Protein AF-A0A0C9U8R4-F1 (afdb_monomer_lite)

Organism: NCBI:txid664439

Sequence (155 aa):
MRTSKVQITDGSGALHYINAGCTRQTTQKSAVVRSHQYNLAFCPAERVDQQLDYICKMGRQYIARWRNPFATAAWLHVTFTRCHPFDDGNGRMARLLSSIPLLRDGYPPVCICPAARSGYYDSMNIAWEGDYQPLINCFVECIKTSLTDVEKIMA

Structure (mmCIF, N/CA/C/O backbone):
data_AF-A0A0C9U8R4-F1
#
_entry.id   AF-A0A0C9U8R4-F1
#
loop_
_atom_site.group_PDB
_atom_site.id
_atom_site.type_symbol
_atom_site.label_atom_id
_atom_site.label_alt_id
_atom_site.label_comp_id
_atom_site.label_asym_id
_atom_site.label_entity_id
_atom_site.label_seq_id
_atom_site.pdbx_PDB_ins_code
_atom_site.Cartn_x
_atom_site.Cartn_y
_atom_site.Cartn_z
_atom_site.occupancy
_atom_site.B_iso_or_equiv
_atom_site.auth_seq_id
_atom_site.auth_comp_id
_atom_site.auth_asym_id
_atom_site.auth_atom_id
_atom_site.pdbx_PDB_model_num
ATOM 1 N N . MET A 1 1 ? 0.143 8.796 -24.413 1.00 50.75 1 MET A N 1
ATOM 2 C CA . MET A 1 1 ? 0.239 8.908 -22.939 1.00 50.75 1 MET A CA 1
ATOM 3 C C . MET A 1 1 ? -0.377 10.226 -22.505 1.00 50.75 1 MET A C 1
ATOM 5 O O . MET A 1 1 ? -0.067 11.234 -23.126 1.00 50.75 1 MET A O 1
ATOM 9 N N . ARG A 1 2 ? -1.259 10.237 -21.498 1.00 57.94 2 ARG A N 1
ATOM 10 C CA . ARG A 1 2 ? -1.743 11.486 -20.886 1.00 57.94 2 ARG A CA 1
ATOM 11 C C . ARG A 1 2 ? -0.775 11.853 -19.759 1.00 57.94 2 ARG A C 1
ATOM 13 O O . ARG A 1 2 ? -0.665 11.109 -18.791 1.00 57.94 2 ARG A O 1
ATOM 20 N N . THR A 1 3 ? -0.029 12.941 -19.922 1.00 62.91 3 THR A N 1
ATOM 21 C CA . THR A 1 3 ? 0.873 13.474 -18.894 1.00 62.91 3 THR A CA 1
ATOM 22 C C . THR A 1 3 ? 0.081 14.334 -17.914 1.00 62.91 3 THR A C 1
ATOM 24 O O . THR A 1 3 ? -0.754 15.143 -18.319 1.00 62.91 3 THR A O 1
ATOM 27 N N . SER A 1 4 ? 0.340 14.170 -16.620 1.00 70.75 4 SER A N 1
ATOM 28 C CA . SER A 1 4 ? -0.225 15.026 -15.577 1.00 70.75 4 SER A CA 1
ATOM 29 C C . SER A 1 4 ? 0.808 16.057 -15.146 1.00 70.75 4 SER A C 1
ATOM 31 O O . SER A 1 4 ? 1.981 15.728 -14.961 1.00 70.75 4 SER A O 1
ATOM 33 N N . LYS A 1 5 ? 0.358 17.301 -14.963 1.00 69.00 5 LYS A N 1
ATOM 34 C CA . LYS A 1 5 ? 1.148 18.354 -14.318 1.00 69.00 5 LYS A CA 1
ATOM 35 C C . LYS A 1 5 ? 1.143 18.105 -12.816 1.00 69.00 5 LYS A C 1
ATOM 37 O O . LYS A 1 5 ? 0.072 18.073 -12.214 1.00 69.00 5 LYS A O 1
ATOM 42 N N . VAL A 1 6 ? 2.317 17.943 -12.223 1.00 64.81 6 VAL A N 1
ATOM 43 C CA . VAL A 1 6 ? 2.485 17.864 -10.773 1.00 64.81 6 VAL A CA 1
ATOM 44 C C . VAL A 1 6 ? 3.464 18.947 -10.361 1.00 64.81 6 VAL A C 1
ATOM 46 O O . VAL A 1 6 ? 4.602 19.002 -10.823 1.00 64.81 6 VAL A O 1
ATOM 49 N N . GLN A 1 7 ? 3.002 19.839 -9.494 1.00 62.03 7 GLN A N 1
ATOM 50 C CA . GLN A 1 7 ? 3.883 20.791 -8.842 1.00 62.03 7 GLN A CA 1
ATOM 51 C C . GLN A 1 7 ? 4.664 20.029 -7.772 1.00 62.03 7 GLN A C 1
ATOM 53 O O . GLN A 1 7 ? 4.083 19.559 -6.793 1.00 62.03 7 GLN A O 1
ATOM 58 N N . ILE A 1 8 ? 5.965 19.852 -7.984 1.00 59.69 8 ILE A N 1
ATOM 59 C CA . ILE A 1 8 ? 6.843 19.274 -6.969 1.00 59.69 8 ILE A CA 1
ATOM 60 C C . ILE A 1 8 ? 7.317 20.440 -6.107 1.00 59.69 8 ILE A C 1
ATOM 62 O O . ILE A 1 8 ? 7.875 21.410 -6.608 1.00 59.69 8 ILE A O 1
ATOM 66 N N . THR A 1 9 ? 7.059 20.380 -4.803 1.00 55.56 9 THR A N 1
ATOM 67 C CA . THR A 1 9 ? 7.611 21.326 -3.825 1.00 55.56 9 THR A CA 1
ATOM 68 C C . THR A 1 9 ? 9.074 20.980 -3.557 1.00 55.56 9 THR A C 1
ATOM 70 O O . THR A 1 9 ? 9.433 20.531 -2.476 1.00 55.56 9 THR A O 1
ATOM 73 N N . ASP A 1 10 ? 9.923 21.150 -4.564 1.00 56.38 10 ASP A N 1
ATOM 74 C CA . ASP A 1 10 ? 11.386 21.111 -4.465 1.00 56.38 10 ASP A CA 1
ATOM 75 C C . ASP A 1 10 ? 11.972 22.518 -4.210 1.00 56.38 10 ASP A C 1
ATOM 77 O O . ASP A 1 10 ? 13.174 22.737 -4.316 1.00 56.38 10 ASP A O 1
ATOM 81 N N . GLY A 1 11 ? 11.118 23.491 -3.863 1.00 55.50 11 GLY A N 1
ATOM 82 C CA . GLY A 1 11 ? 11.501 24.883 -3.604 1.00 55.50 11 GLY A CA 1
ATOM 83 C C . GLY A 1 11 ? 11.776 25.706 -4.867 1.00 55.50 11 GLY A C 1
ATOM 84 O O . GLY A 1 11 ? 11.922 26.919 -4.768 1.00 55.50 11 GLY A O 1
ATOM 85 N N . SER A 1 12 ? 11.790 25.081 -6.051 1.00 61.38 12 SER A N 1
ATOM 86 C CA . SER A 1 12 ? 12.093 25.743 -7.328 1.00 61.38 12 SER A CA 1
ATOM 87 C C . SER A 1 12 ? 10.881 26.412 -7.990 1.00 61.38 12 SER A C 1
ATOM 89 O O . SER A 1 12 ? 11.038 27.231 -8.892 1.00 61.38 12 SER A O 1
ATOM 91 N N . GLY A 1 13 ? 9.661 26.047 -7.575 1.00 63.59 13 GLY A N 1
ATOM 92 C CA . GLY A 1 13 ? 8.420 26.482 -8.226 1.00 63.59 13 GLY A CA 1
ATOM 93 C C . GLY A 1 13 ? 8.209 25.899 -9.632 1.00 63.59 13 GLY A C 1
ATOM 94 O O . GLY A 1 13 ? 7.228 26.250 -10.288 1.00 63.59 13 GLY A O 1
ATOM 95 N N . ALA A 1 14 ? 9.091 25.008 -10.102 1.00 70.44 14 ALA A N 1
ATOM 96 C CA . ALA A 1 14 ? 9.009 24.420 -11.430 1.00 70.44 14 ALA A CA 1
ATOM 97 C C . ALA A 1 14 ? 7.870 23.392 -11.534 1.00 70.44 14 ALA A C 1
ATOM 99 O O . ALA A 1 14 ? 7.655 22.550 -10.658 1.00 70.44 14 ALA A O 1
ATOM 100 N N . LEU A 1 15 ? 7.128 23.450 -12.644 1.00 73.12 15 LEU A N 1
ATOM 101 C CA . LEU A 1 15 ? 6.127 22.441 -12.979 1.00 73.12 15 LEU A CA 1
ATOM 102 C C . LEU A 1 15 ? 6.817 21.216 -13.576 1.00 73.12 15 LEU A C 1
ATOM 104 O O . LEU A 1 15 ? 7.450 21.311 -14.628 1.00 73.12 15 LEU A O 1
ATOM 108 N N . HIS A 1 16 ? 6.625 20.059 -12.946 1.00 72.19 16 HIS A N 1
ATOM 109 C CA . HIS A 1 16 ? 7.109 18.782 -13.457 1.00 72.19 16 HIS A CA 1
ATOM 110 C C . HIS A 1 16 ? 5.961 17.989 -14.072 1.00 72.19 16 HIS A C 1
ATOM 112 O O . HIS A 1 16 ? 4.815 18.032 -13.619 1.00 72.19 16 HIS A O 1
ATOM 118 N N . TYR A 1 17 ? 6.266 17.251 -15.133 1.00 80.88 17 TYR A N 1
ATOM 119 C CA . TYR A 1 17 ? 5.294 16.400 -15.808 1.00 80.88 17 TYR A CA 1
ATOM 120 C C . TYR A 1 17 ? 5.601 14.943 -15.501 1.00 80.88 17 TYR A C 1
ATOM 122 O O . TYR A 1 17 ? 6.731 14.487 -15.674 1.00 80.88 17 TYR A O 1
ATOM 130 N N . ILE A 1 18 ? 4.576 14.207 -15.079 1.00 83.44 18 ILE A N 1
ATOM 131 C CA . ILE A 1 18 ? 4.670 12.767 -14.838 1.00 83.44 18 ILE A CA 1
ATOM 132 C C . ILE A 1 18 ? 3.685 12.013 -15.726 1.00 83.44 18 ILE A C 1
ATOM 134 O O . ILE A 1 18 ? 2.585 12.489 -16.026 1.00 83.44 18 ILE A O 1
ATOM 138 N N . ASN A 1 19 ? 4.065 10.805 -16.129 1.00 85.81 19 ASN A N 1
ATOM 139 C CA . ASN A 1 19 ? 3.179 9.901 -16.853 1.00 85.81 19 ASN A CA 1
ATOM 140 C C . ASN A 1 19 ? 2.252 9.204 -15.850 1.00 85.81 19 ASN A C 1
ATOM 142 O O . ASN A 1 19 ? 2.527 8.097 -15.390 1.00 85.81 19 ASN A O 1
ATOM 146 N N . ALA A 1 20 ? 1.167 9.875 -15.462 1.00 86.50 20 ALA A N 1
ATOM 147 C CA . ALA A 1 20 ? 0.220 9.325 -14.500 1.00 86.50 20 ALA A CA 1
ATOM 148 C C . ALA A 1 20 ? -0.412 8.026 -15.026 1.00 86.50 20 ALA A C 1
ATOM 150 O O . ALA A 1 20 ? -0.780 7.920 -16.196 1.00 86.50 20 ALA A O 1
ATOM 151 N N . GLY A 1 21 ? -0.516 7.026 -14.149 1.00 86.56 21 GLY A N 1
ATOM 152 C CA . GLY A 1 21 ? -1.055 5.706 -14.490 1.00 86.56 21 GLY A CA 1
ATOM 153 C C . GLY A 1 21 ? -0.153 4.851 -15.385 1.00 86.56 21 GLY A C 1
ATOM 154 O O . GLY A 1 21 ? -0.518 3.722 -15.689 1.00 86.56 21 GLY A O 1
ATOM 155 N N . CYS A 1 22 ? 1.019 5.350 -15.788 1.00 91.75 22 CYS A N 1
ATOM 156 C CA . CYS A 1 22 ? 1.995 4.574 -16.544 1.00 91.75 22 CYS A CA 1
ATOM 157 C C . CYS A 1 22 ? 3.001 3.950 -15.577 1.00 91.75 22 CYS A C 1
ATOM 159 O O . CYS A 1 22 ? 3.546 4.640 -14.712 1.00 91.75 22 CYS A O 1
ATOM 161 N N . THR A 1 23 ? 3.248 2.650 -15.717 1.00 95.56 23 THR A N 1
ATOM 162 C CA . THR A 1 23 ? 4.214 1.951 -14.869 1.00 95.56 23 THR A CA 1
ATOM 163 C C . THR A 1 23 ? 5.642 2.320 -15.253 1.00 95.56 23 THR A C 1
ATOM 165 O O . THR A 1 23 ? 5.927 2.726 -16.387 1.00 95.56 23 THR A O 1
ATOM 168 N N . ARG A 1 24 ? 6.574 2.122 -14.319 1.00 95.25 24 ARG A N 1
ATOM 169 C CA . ARG A 1 24 ? 8.008 2.289 -14.560 1.00 95.25 24 ARG A CA 1
ATOM 170 C C . ARG A 1 24 ? 8.555 1.316 -15.593 1.00 95.25 24 ARG A C 1
ATOM 172 O O . ARG A 1 24 ? 9.572 1.626 -16.197 1.00 95.25 24 ARG A O 1
ATOM 179 N N . GLN A 1 25 ? 7.862 0.211 -15.872 1.00 95.81 25 GLN A N 1
ATOM 180 C CA . GLN A 1 25 ? 8.185 -0.639 -17.018 1.00 95.81 25 GLN A CA 1
ATOM 181 C C . GLN A 1 25 ? 8.015 0.100 -18.341 1.00 95.81 25 GLN A C 1
ATOM 183 O O . GLN A 1 25 ? 8.793 -0.096 -19.266 1.00 95.81 25 GLN A O 1
ATOM 188 N N . THR A 1 26 ? 7.042 1.003 -18.432 1.00 93.38 26 THR A N 1
ATOM 189 C CA . THR A 1 26 ? 6.877 1.822 -19.634 1.00 93.38 26 THR A CA 1
ATOM 190 C C . THR A 1 26 ? 7.793 3.045 -19.614 1.00 93.38 26 THR A C 1
ATOM 192 O O . THR A 1 26 ? 8.356 3.403 -20.643 1.00 93.38 26 THR A O 1
ATOM 195 N N . THR A 1 27 ? 7.968 3.697 -18.457 1.00 91.69 27 THR A N 1
ATOM 196 C CA . THR A 1 27 ? 8.823 4.898 -18.355 1.00 91.69 27 THR A CA 1
ATOM 197 C C . THR A 1 27 ? 10.319 4.580 -18.303 1.00 91.69 27 THR A C 1
ATOM 199 O O . THR A 1 27 ? 11.126 5.495 -18.446 1.00 91.69 27 THR A O 1
ATOM 202 N N . GLN A 1 28 ? 10.684 3.307 -18.106 1.00 92.00 28 GLN A N 1
ATOM 203 C CA . GLN A 1 28 ? 12.054 2.797 -17.973 1.00 92.00 28 GLN A CA 1
ATOM 204 C C . GLN A 1 28 ? 12.863 3.503 -16.869 1.00 92.00 28 GLN A C 1
ATOM 206 O O . GLN A 1 28 ? 14.090 3.572 -16.908 1.00 92.00 28 GLN A O 1
ATOM 211 N N . LYS A 1 29 ? 12.175 4.039 -15.850 1.00 88.38 29 LYS A N 1
ATOM 212 C CA . LYS A 1 29 ? 12.818 4.699 -14.711 1.00 88.38 29 LYS A CA 1
ATOM 213 C C . LYS A 1 29 ? 13.123 3.701 -13.603 1.00 88.38 29 LYS A C 1
ATOM 215 O O . LYS A 1 29 ? 12.233 3.020 -13.090 1.00 88.38 29 LYS A O 1
ATOM 220 N N . SER A 1 30 ? 14.371 3.678 -13.157 1.00 89.88 30 SER A N 1
ATOM 221 C CA . SER A 1 30 ? 14.758 2.981 -11.930 1.00 89.88 30 SER A CA 1
ATOM 222 C C . SER A 1 30 ? 14.338 3.788 -10.706 1.00 89.88 30 SER A C 1
ATOM 224 O O . SER A 1 30 ? 14.553 4.997 -10.648 1.00 89.88 30 SER A O 1
ATOM 226 N N . ALA A 1 31 ? 13.760 3.117 -9.712 1.00 89.38 31 ALA A N 1
ATOM 227 C CA . ALA A 1 31 ? 13.458 3.718 -8.422 1.00 89.38 31 ALA A CA 1
ATOM 228 C C . ALA A 1 31 ? 14.504 3.266 -7.402 1.00 89.38 31 ALA A C 1
ATOM 230 O O . ALA A 1 31 ? 14.736 2.067 -7.223 1.00 89.38 31 ALA A O 1
ATOM 231 N N . VAL A 1 32 ? 15.110 4.237 -6.726 1.00 88.12 32 VAL A N 1
ATOM 232 C CA . VAL A 1 32 ? 15.979 4.036 -5.566 1.00 88.12 32 VAL A CA 1
ATOM 233 C C . VAL A 1 32 ? 15.690 5.137 -4.556 1.00 88.12 32 VAL A C 1
ATOM 235 O O . VAL A 1 32 ? 15.473 6.285 -4.940 1.00 88.12 32 VAL A O 1
ATOM 238 N N . VAL A 1 33 ? 15.697 4.807 -3.269 1.00 85.12 33 VAL A N 1
ATOM 239 C CA . VAL A 1 33 ? 15.681 5.813 -2.205 1.00 85.12 33 VAL A CA 1
ATOM 240 C C . VAL A 1 33 ? 16.998 5.722 -1.456 1.00 85.12 33 VAL A C 1
ATOM 242 O O . VAL A 1 33 ? 17.362 4.660 -0.953 1.00 85.12 33 VAL A O 1
ATOM 245 N N . ARG A 1 34 ? 17.712 6.848 -1.412 1.00 83.44 34 ARG A N 1
ATOM 246 C CA . ARG A 1 34 ? 18.970 7.007 -0.684 1.00 83.44 34 ARG A CA 1
ATOM 247 C C . ARG A 1 34 ? 18.750 7.999 0.448 1.00 83.44 34 ARG A C 1
ATOM 249 O O . ARG A 1 34 ? 18.361 9.138 0.206 1.00 83.44 34 ARG A O 1
ATOM 256 N N . SER A 1 35 ? 18.984 7.554 1.669 1.00 78.38 35 SER A N 1
ATOM 257 C CA . SER A 1 35 ? 18.938 8.348 2.893 1.00 78.38 35 SER A CA 1
ATOM 258 C C . SER A 1 35 ? 20.147 7.986 3.756 1.00 78.38 35 SER A C 1
ATOM 260 O O . SER A 1 35 ? 20.743 6.926 3.573 1.00 78.38 35 SER A O 1
ATOM 262 N N . HIS A 1 36 ? 20.481 8.827 4.738 1.00 75.19 36 HIS A N 1
ATOM 263 C CA . HIS A 1 36 ? 21.476 8.492 5.766 1.00 75.19 36 HIS A CA 1
ATOM 264 C C . HIS A 1 36 ? 21.128 7.190 6.502 1.00 75.19 36 HIS A C 1
ATOM 266 O O . HIS A 1 36 ? 22.011 6.493 6.987 1.00 75.19 36 HIS A O 1
ATOM 272 N N . GLN A 1 37 ? 19.836 6.866 6.568 1.00 68.19 37 GLN A N 1
ATOM 273 C CA . GLN A 1 37 ? 19.312 5.761 7.359 1.00 68.19 37 GLN A CA 1
ATOM 274 C C . GLN A 1 37 ? 19.055 4.488 6.533 1.00 68.19 37 GLN A C 1
ATOM 276 O O . GLN A 1 37 ? 18.983 3.407 7.105 1.00 68.19 37 GLN A O 1
ATOM 281 N N . TYR A 1 38 ? 18.912 4.585 5.203 1.00 70.81 38 TYR A N 1
ATOM 282 C CA . TYR A 1 38 ? 18.627 3.430 4.341 1.00 70.81 38 TYR A CA 1
ATOM 283 C C . TYR A 1 38 ? 18.958 3.683 2.862 1.00 70.81 38 TYR A C 1
ATOM 285 O O . TYR A 1 38 ? 18.788 4.787 2.343 1.00 70.81 38 TYR A O 1
ATOM 293 N N . ASN A 1 39 ? 19.376 2.619 2.169 1.00 80.69 39 ASN A N 1
ATOM 294 C CA . ASN A 1 39 ? 19.551 2.572 0.717 1.00 80.69 39 ASN A CA 1
ATOM 295 C C . ASN A 1 39 ? 18.655 1.469 0.145 1.00 80.69 39 ASN A C 1
ATOM 297 O O . ASN A 1 39 ? 19.003 0.292 0.197 1.00 80.69 39 ASN A O 1
ATOM 301 N N . LEU A 1 40 ? 17.496 1.852 -0.388 1.00 83.00 40 LEU A N 1
ATOM 302 C CA . LEU A 1 40 ? 16.490 0.919 -0.889 1.00 83.00 40 LEU A CA 1
ATOM 303 C C . LEU A 1 40 ? 16.477 0.918 -2.415 1.00 83.00 40 LEU A C 1
ATOM 305 O O . LEU A 1 40 ? 16.236 1.950 -3.045 1.00 83.00 40 LEU A O 1
ATOM 309 N N . ALA A 1 41 ? 16.706 -0.258 -2.997 1.00 87.12 41 ALA A N 1
ATOM 310 C CA . ALA A 1 41 ? 16.420 -0.534 -4.397 1.00 87.12 41 ALA A CA 1
ATOM 311 C C . ALA A 1 41 ? 15.055 -1.221 -4.506 1.00 87.12 41 ALA A C 1
ATOM 313 O O . ALA A 1 41 ? 14.762 -2.168 -3.773 1.00 87.12 41 ALA A O 1
ATOM 314 N N . PHE A 1 42 ? 14.216 -0.729 -5.413 1.00 93.56 42 PHE A N 1
ATOM 315 C CA . PHE A 1 42 ? 12.892 -1.293 -5.670 1.00 93.56 42 PHE A CA 1
ATOM 316 C C . PHE A 1 42 ? 12.938 -2.274 -6.848 1.00 93.56 42 PHE A C 1
ATOM 318 O O . PHE A 1 42 ? 13.996 -2.527 -7.426 1.00 93.56 42 PHE A O 1
ATOM 325 N N . CYS A 1 43 ? 11.780 -2.822 -7.221 1.00 94.00 43 CYS A N 1
ATOM 326 C CA . CYS A 1 43 ? 11.657 -3.700 -8.383 1.00 94.00 43 CYS A CA 1
ATOM 327 C C . CYS A 1 43 ? 12.276 -3.058 -9.651 1.00 94.00 43 CYS A C 1
ATOM 329 O O . CYS A 1 43 ? 11.937 -1.901 -9.965 1.00 94.00 43 CYS A O 1
ATOM 331 N N . PRO A 1 44 ? 13.159 -3.783 -10.374 1.00 95.50 44 PRO A N 1
ATOM 332 C CA . PRO A 1 44 ? 13.675 -3.360 -11.674 1.00 95.50 44 PRO A CA 1
ATOM 333 C C . PRO A 1 44 ? 12.535 -3.018 -12.629 1.00 95.50 44 PRO A C 1
ATOM 335 O O . PRO A 1 44 ? 11.498 -3.685 -12.612 1.00 95.50 44 PRO A O 1
ATOM 338 N N . ALA A 1 45 ? 12.714 -1.973 -13.439 1.00 95.31 45 ALA A N 1
ATOM 339 C CA . ALA A 1 45 ? 11.656 -1.436 -14.292 1.00 95.31 45 ALA A CA 1
ATOM 340 C C . ALA A 1 45 ? 11.040 -2.518 -15.195 1.00 95.31 45 ALA A C 1
ATOM 342 O O . ALA A 1 45 ? 9.826 -2.581 -15.334 1.00 95.31 45 ALA A O 1
ATOM 343 N N . GLU A 1 46 ? 11.854 -3.430 -15.716 1.00 96.69 46 GLU A N 1
ATOM 344 C CA . GLU A 1 46 ? 11.480 -4.480 -16.668 1.00 96.69 46 GLU A CA 1
ATOM 345 C C . GLU A 1 46 ? 10.591 -5.574 -16.061 1.00 96.69 46 GLU A C 1
ATOM 347 O O . GLU A 1 46 ? 10.017 -6.376 -16.793 1.00 96.69 46 GLU A O 1
ATOM 352 N N . ARG A 1 47 ? 10.502 -5.639 -14.726 1.00 96.94 47 ARG A N 1
ATOM 353 C CA . ARG A 1 47 ? 9.717 -6.644 -13.992 1.00 96.94 47 ARG A CA 1
ATOM 354 C C . ARG A 1 47 ? 8.506 -6.057 -13.274 1.00 96.94 47 ARG A C 1
ATOM 356 O O . ARG A 1 47 ? 7.786 -6.805 -12.612 1.00 96.94 47 ARG A O 1
ATOM 363 N N . VAL A 1 48 ? 8.274 -4.747 -13.372 1.00 97.69 48 VAL A N 1
ATOM 364 C CA . VAL A 1 48 ? 7.211 -4.067 -12.617 1.00 97.69 48 VAL A CA 1
ATOM 365 C C . VAL A 1 48 ? 5.833 -4.633 -12.952 1.00 97.69 48 VAL A C 1
ATOM 367 O O . VAL A 1 48 ? 5.071 -4.924 -12.032 1.00 97.69 48 VAL A O 1
ATOM 370 N N . ASP A 1 49 ? 5.515 -4.849 -14.227 1.00 97.44 49 ASP A N 1
ATOM 371 C CA . ASP A 1 49 ? 4.184 -5.320 -14.623 1.00 97.44 49 ASP A CA 1
ATOM 372 C C . ASP A 1 49 ? 3.972 -6.779 -14.184 1.00 97.44 49 ASP A C 1
ATOM 374 O O . ASP A 1 49 ? 2.933 -7.117 -13.616 1.00 97.44 49 ASP A O 1
ATOM 378 N N . GLN A 1 50 ? 5.005 -7.623 -14.304 1.00 97.81 50 GLN A N 1
ATOM 379 C CA . GLN A 1 50 ? 4.983 -8.992 -13.773 1.00 97.81 50 GLN A CA 1
ATOM 380 C C . GLN A 1 50 ? 4.755 -9.007 -12.251 1.00 97.81 50 GLN A C 1
ATOM 382 O O . GLN A 1 50 ? 3.990 -9.822 -11.727 1.00 97.81 50 GLN A O 1
ATOM 387 N N . GLN A 1 51 ? 5.415 -8.103 -11.525 1.00 98.00 51 GLN A N 1
ATOM 388 C CA . GLN A 1 51 ? 5.266 -7.987 -10.080 1.00 98.00 51 GLN A CA 1
ATOM 389 C C . GLN A 1 51 ? 3.866 -7.482 -9.694 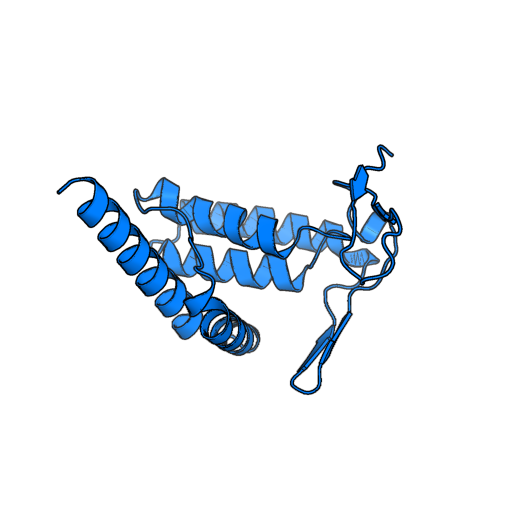1.00 98.00 51 GLN A C 1
ATOM 391 O O . GLN A 1 51 ? 3.297 -7.962 -8.711 1.00 98.00 51 GLN A O 1
ATOM 396 N N . LEU A 1 52 ? 3.281 -6.562 -10.464 1.00 98.06 52 LEU A N 1
ATOM 397 C CA . LEU A 1 52 ? 1.902 -6.103 -10.278 1.00 98.06 52 LEU A CA 1
ATOM 398 C C . LEU A 1 52 ? 0.885 -7.227 -10.478 1.00 98.06 52 LEU A C 1
ATOM 400 O O . LEU A 1 52 ? -0.029 -7.367 -9.660 1.00 98.06 52 LEU A O 1
ATOM 404 N N . ASP A 1 53 ? 1.062 -8.056 -11.505 1.00 98.31 53 ASP A N 1
ATOM 405 C CA . ASP A 1 53 ? 0.208 -9.222 -11.745 1.00 98.31 53 ASP A CA 1
ATOM 406 C C . ASP A 1 53 ? 0.271 -10.208 -10.577 1.00 98.31 53 ASP A C 1
ATOM 408 O O . ASP A 1 53 ? -0.765 -10.686 -10.095 1.00 98.31 53 ASP A O 1
ATOM 412 N N . TYR A 1 54 ? 1.478 -10.464 -10.064 1.00 98.31 54 TYR A N 1
ATOM 413 C CA . TYR A 1 54 ? 1.682 -11.282 -8.872 1.00 98.31 54 TYR A CA 1
ATOM 414 C C . TYR A 1 54 ? 0.964 -10.696 -7.648 1.00 98.31 54 TYR A C 1
ATOM 416 O O . TYR A 1 54 ? 0.208 -11.408 -6.981 1.00 98.31 54 TYR A O 1
ATOM 424 N N . ILE A 1 55 ? 1.138 -9.397 -7.379 1.00 98.19 55 ILE A N 1
ATOM 425 C CA . ILE A 1 55 ? 0.483 -8.702 -6.260 1.00 98.19 55 ILE A CA 1
ATOM 426 C C . ILE A 1 55 ? -1.037 -8.809 -6.380 1.00 98.19 55 ILE A C 1
ATOM 428 O O . ILE A 1 55 ? -1.707 -9.154 -5.409 1.00 98.19 55 ILE A O 1
ATOM 432 N N . CYS A 1 56 ? -1.589 -8.571 -7.570 1.00 98.00 56 CYS A N 1
ATOM 433 C CA . CYS A 1 56 ? -3.021 -8.668 -7.823 1.00 98.00 56 CYS A CA 1
ATOM 434 C C . CYS A 1 56 ? -3.550 -10.091 -7.606 1.00 98.00 56 CYS A C 1
ATOM 436 O O . CYS A 1 56 ? -4.596 -10.281 -6.978 1.00 98.00 56 CYS A O 1
ATOM 438 N N . LYS A 1 57 ? -2.839 -11.102 -8.116 1.00 98.00 57 LYS A N 1
ATOM 439 C CA . LYS A 1 57 ? -3.215 -12.513 -7.975 1.00 98.00 57 LYS A CA 1
ATOM 440 C C . LYS A 1 57 ? -3.221 -12.940 -6.509 1.00 98.00 57 LYS A C 1
ATOM 442 O O . LYS A 1 57 ? -4.235 -13.453 -6.037 1.00 98.00 57 LYS A O 1
ATOM 447 N N . MET A 1 58 ? -2.121 -12.708 -5.798 1.00 97.88 58 MET A N 1
ATOM 448 C CA . MET A 1 58 ? -1.975 -13.106 -4.396 1.00 97.88 58 MET A CA 1
ATOM 449 C C . MET A 1 58 ? -2.878 -12.282 -3.479 1.00 97.88 58 MET A C 1
ATOM 451 O O . MET A 1 58 ? -3.550 -12.844 -2.622 1.00 97.88 58 MET A O 1
ATOM 455 N N . GLY A 1 59 ? -2.992 -10.974 -3.722 1.00 96.81 59 GLY A N 1
ATOM 456 C CA . GLY A 1 59 ? -3.884 -10.086 -2.981 1.00 96.81 59 GLY A CA 1
ATOM 457 C C . GLY A 1 59 ? -5.337 -10.553 -3.022 1.00 96.81 59 GLY A C 1
ATOM 458 O O . GLY A 1 59 ? -5.972 -10.667 -1.977 1.00 96.81 59 GLY A O 1
ATOM 459 N N . ARG A 1 60 ? -5.854 -10.924 -4.203 1.00 96.56 60 ARG A N 1
ATOM 460 C CA . ARG A 1 60 ? -7.205 -11.504 -4.324 1.00 96.56 60 ARG A CA 1
ATOM 461 C C . ARG A 1 60 ? -7.358 -12.799 -3.530 1.00 96.56 60 ARG A C 1
ATOM 463 O O . ARG A 1 60 ? -8.392 -12.996 -2.899 1.00 96.56 60 ARG A O 1
ATOM 470 N 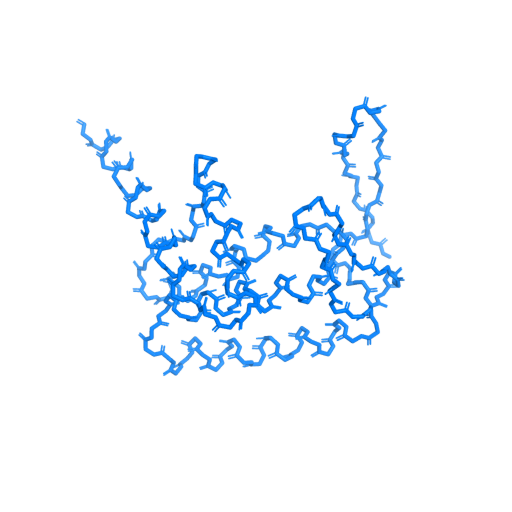N . GLN A 1 61 ? -6.351 -13.672 -3.555 1.00 96.69 61 GLN A N 1
ATOM 471 C CA . GLN A 1 61 ? -6.384 -14.928 -2.802 1.00 96.69 61 GLN A CA 1
ATOM 472 C C . GLN A 1 61 ? -6.385 -14.687 -1.291 1.00 96.69 61 GLN A C 1
ATOM 474 O O . GLN A 1 61 ? -7.178 -15.305 -0.585 1.00 96.69 61 GLN A O 1
ATOM 479 N N . TYR A 1 62 ? -5.545 -13.775 -0.804 1.00 96.19 62 TYR A N 1
ATOM 480 C CA . TYR A 1 62 ? -5.457 -13.436 0.614 1.00 96.19 62 TYR A CA 1
ATOM 481 C C . TYR A 1 62 ? -6.724 -12.754 1.116 1.00 96.19 62 TYR A C 1
ATOM 483 O O . TYR A 1 62 ? -7.277 -13.199 2.111 1.00 96.19 62 TYR A O 1
ATOM 491 N N . ILE A 1 63 ? -7.266 -11.788 0.371 1.00 95.50 63 ILE A N 1
ATOM 492 C CA . ILE A 1 63 ? -8.548 -11.154 0.712 1.00 95.50 63 ILE A CA 1
ATOM 493 C C . ILE A 1 63 ? -9.685 -12.188 0.788 1.00 95.50 63 ILE A C 1
ATOM 495 O O . ILE A 1 63 ? -10.578 -12.053 1.613 1.00 95.50 63 ILE A O 1
ATOM 499 N N . ALA A 1 64 ? -9.684 -13.206 -0.077 1.00 93.75 64 ALA A N 1
ATOM 500 C CA . ALA A 1 64 ? -10.761 -14.195 -0.121 1.00 93.75 64 ALA A CA 1
ATOM 501 C C . ALA A 1 64 ? -10.630 -15.323 0.917 1.00 93.75 64 ALA A C 1
ATOM 503 O O . ALA A 1 64 ? -11.635 -15.932 1.274 1.00 93.75 64 ALA A O 1
ATOM 504 N N . ARG A 1 65 ? -9.407 -15.672 1.338 1.00 89.19 65 ARG A N 1
ATOM 505 C CA . ARG A 1 65 ? -9.141 -16.893 2.126 1.00 89.19 65 ARG A CA 1
ATOM 506 C C . ARG A 1 65 ? -8.513 -16.637 3.489 1.00 89.19 65 ARG A C 1
ATOM 508 O O . ARG A 1 65 ? -8.604 -17.500 4.360 1.00 89.19 65 ARG A O 1
ATOM 515 N N . TRP A 1 66 ? -7.823 -15.517 3.672 1.00 80.69 66 TRP A N 1
ATOM 516 C CA . TRP A 1 66 ? -7.054 -15.271 4.883 1.00 80.69 66 TRP A CA 1
ATOM 517 C C . TRP A 1 66 ? -7.919 -14.593 5.944 1.00 80.69 66 TRP A C 1
ATOM 519 O O . TRP A 1 66 ? -8.534 -13.565 5.691 1.00 80.69 66 TRP A O 1
ATOM 529 N N . ARG A 1 67 ? -7.953 -15.170 7.152 1.00 82.25 67 ARG A N 1
ATOM 530 C CA . ARG A 1 67 ? -8.812 -14.701 8.252 1.00 82.25 67 ARG A CA 1
ATOM 531 C C . ARG A 1 67 ? -8.358 -13.406 8.924 1.00 82.25 67 ARG A C 1
ATOM 533 O O . ARG A 1 67 ? -9.146 -12.822 9.649 1.00 82.25 67 ARG A O 1
ATOM 540 N N . ASN A 1 68 ? -7.103 -12.984 8.750 1.00 94.75 68 ASN A N 1
ATOM 541 C CA . ASN A 1 68 ? -6.606 -11.756 9.370 1.00 94.75 68 ASN A CA 1
ATOM 542 C C . ASN A 1 68 ? -6.528 -10.630 8.316 1.00 94.75 68 ASN A C 1
ATOM 544 O O . ASN A 1 68 ? -5.587 -10.617 7.506 1.00 94.75 68 ASN A O 1
ATOM 548 N N . PRO A 1 69 ? -7.484 -9.679 8.307 1.00 96.50 69 PRO A N 1
ATOM 549 C CA . PRO A 1 69 ? -7.508 -8.607 7.315 1.00 96.50 69 PRO A CA 1
ATOM 550 C C . PRO A 1 69 ? -6.338 -7.629 7.494 1.00 96.50 69 PRO A C 1
ATOM 552 O O . PRO A 1 69 ? -5.833 -7.107 6.501 1.00 96.50 69 PRO A O 1
ATOM 555 N N . PHE A 1 70 ? -5.828 -7.442 8.718 1.00 97.31 70 PHE A N 1
ATOM 556 C CA . PHE A 1 70 ? -4.660 -6.595 8.985 1.00 97.31 70 PHE A CA 1
ATOM 557 C C . PHE A 1 70 ? -3.365 -7.203 8.455 1.00 97.31 70 PHE A C 1
ATOM 559 O O . PHE A 1 70 ? -2.535 -6.491 7.893 1.00 97.31 70 PHE A O 1
ATOM 566 N N . ALA A 1 71 ? -3.202 -8.521 8.568 1.00 96.69 71 ALA A N 1
ATOM 567 C CA . ALA A 1 71 ? -2.056 -9.209 7.983 1.00 96.69 71 ALA A CA 1
ATOM 568 C C . ALA A 1 71 ? -2.076 -9.109 6.448 1.00 96.69 71 ALA A C 1
ATOM 570 O O . ALA A 1 71 ? -1.056 -8.807 5.825 1.00 96.69 71 ALA A O 1
ATOM 571 N N . THR A 1 72 ? -3.259 -9.249 5.838 1.00 97.44 72 THR A N 1
ATOM 572 C CA . THR A 1 72 ? -3.446 -9.025 4.395 1.00 97.44 72 THR A CA 1
ATOM 573 C C . THR A 1 72 ? -3.144 -7.576 4.002 1.00 97.44 72 THR A C 1
ATOM 575 O O . THR A 1 72 ? -2.465 -7.341 3.001 1.00 97.44 72 THR A O 1
ATOM 578 N N . ALA A 1 73 ? -3.606 -6.604 4.796 1.00 98.06 73 ALA A N 1
ATOM 579 C CA . ALA A 1 73 ? -3.345 -5.181 4.592 1.00 98.06 73 ALA A CA 1
ATOM 580 C C . ALA A 1 73 ? -1.843 -4.874 4.627 1.00 98.06 73 ALA A C 1
ATOM 582 O O . ALA A 1 73 ? -1.321 -4.256 3.702 1.00 98.06 73 ALA A O 1
ATOM 583 N N . ALA A 1 74 ? -1.134 -5.345 5.656 1.00 97.75 74 ALA A N 1
ATOM 584 C CA . ALA A 1 74 ? 0.303 -5.142 5.813 1.00 97.75 74 ALA A CA 1
ATOM 585 C C . ALA A 1 74 ? 1.100 -5.784 4.666 1.00 97.75 74 ALA A C 1
ATOM 587 O O . ALA A 1 74 ? 2.013 -5.162 4.118 1.00 97.75 74 ALA A O 1
ATOM 588 N N . TRP A 1 75 ? 0.715 -6.992 4.240 1.00 97.56 75 TRP A N 1
ATOM 589 C CA . TRP A 1 75 ? 1.340 -7.658 3.100 1.00 97.56 75 TRP A CA 1
ATOM 590 C C . TRP A 1 75 ? 1.147 -6.878 1.793 1.00 97.56 75 TRP A C 1
ATOM 592 O O . TRP A 1 75 ? 2.120 -6.650 1.068 1.00 97.56 75 TRP A O 1
ATOM 602 N N . LEU A 1 76 ? -0.079 -6.426 1.500 1.00 98.00 76 LEU A N 1
ATOM 603 C CA . LEU A 1 76 ? -0.375 -5.608 0.317 1.00 98.00 76 LEU A CA 1
ATOM 604 C C . LEU A 1 76 ? 0.420 -4.303 0.337 1.00 98.00 76 LEU A C 1
ATOM 606 O O . LEU A 1 76 ? 1.032 -3.945 -0.671 1.00 98.00 76 LEU A O 1
ATOM 610 N N . HIS A 1 77 ? 0.453 -3.635 1.491 1.00 97.69 77 HIS A N 1
ATOM 611 C CA . HIS A 1 77 ? 1.176 -2.390 1.694 1.00 97.69 77 HIS A CA 1
ATOM 612 C C . HIS A 1 77 ? 2.648 -2.516 1.301 1.00 97.69 77 HIS A C 1
ATOM 614 O O . HIS A 1 77 ? 3.158 -1.785 0.444 1.00 97.69 77 HIS A O 1
ATOM 620 N N . VAL A 1 78 ? 3.338 -3.457 1.943 1.00 96.56 78 VAL A N 1
ATOM 621 C CA . VAL A 1 78 ? 4.780 -3.649 1.805 1.00 96.56 78 VAL A CA 1
ATOM 622 C C . VAL A 1 78 ? 5.103 -4.163 0.412 1.00 96.56 78 VAL A C 1
ATOM 624 O O . VAL A 1 78 ? 5.966 -3.597 -0.250 1.00 96.56 78 VAL A O 1
ATOM 627 N N . THR A 1 79 ? 4.386 -5.173 -0.082 1.00 97.00 79 THR A N 1
ATOM 628 C CA . THR A 1 79 ? 4.687 -5.779 -1.389 1.00 97.00 79 THR A CA 1
ATOM 629 C C . THR A 1 79 ? 4.477 -4.784 -2.532 1.00 97.00 79 THR A C 1
ATOM 631 O O . THR A 1 79 ? 5.313 -4.696 -3.433 1.00 97.00 79 THR A O 1
ATOM 634 N N . PHE A 1 80 ? 3.418 -3.970 -2.478 1.00 98.06 80 PHE A N 1
ATOM 635 C CA . PHE A 1 80 ? 3.209 -2.893 -3.447 1.00 98.06 80 PHE A CA 1
ATOM 636 C C . PHE A 1 80 ? 4.286 -1.808 -3.339 1.00 98.06 80 PHE A C 1
ATOM 638 O O . PHE A 1 80 ? 4.833 -1.375 -4.354 1.00 98.06 80 PHE A O 1
ATOM 645 N N . THR A 1 81 ? 4.645 -1.399 -2.119 1.00 96.19 81 THR A N 1
ATOM 646 C CA . THR A 1 81 ? 5.684 -0.380 -1.902 1.00 96.19 81 THR A CA 1
ATOM 647 C C . THR A 1 81 ? 7.055 -0.850 -2.390 1.00 96.19 81 THR A C 1
ATOM 649 O O . THR A 1 81 ? 7.770 -0.051 -2.992 1.00 96.19 81 THR A O 1
ATOM 652 N N . ARG A 1 82 ? 7.393 -2.137 -2.214 1.00 94.81 82 ARG A N 1
ATOM 653 C CA . ARG A 1 82 ? 8.604 -2.785 -2.756 1.00 94.81 82 ARG A CA 1
ATOM 654 C C . ARG A 1 82 ? 8.617 -2.830 -4.284 1.00 94.81 82 ARG A C 1
ATOM 656 O O . ARG A 1 82 ? 9.665 -2.641 -4.899 1.00 94.81 82 ARG A O 1
ATOM 663 N N . CYS A 1 83 ? 7.460 -3.061 -4.907 1.00 97.19 83 CYS A N 1
ATOM 664 C CA . CYS A 1 83 ? 7.319 -2.978 -6.361 1.00 97.19 83 CYS A CA 1
ATOM 665 C C . CYS A 1 83 ? 7.549 -1.546 -6.864 1.00 97.19 83 CYS A C 1
ATOM 667 O O . CYS A 1 83 ? 8.219 -1.336 -7.875 1.00 97.19 83 CYS A O 1
ATOM 669 N N . HIS A 1 84 ? 7.003 -0.562 -6.145 1.00 96.56 84 HIS A N 1
ATOM 670 C CA . HIS A 1 84 ? 7.087 0.862 -6.468 1.00 96.56 84 HIS A CA 1
ATOM 671 C C . HIS A 1 84 ? 6.746 1.149 -7.940 1.00 96.56 84 HIS A C 1
ATOM 673 O O . HIS A 1 84 ? 7.594 1.635 -8.679 1.00 96.56 84 HIS A O 1
ATOM 679 N N . PRO A 1 85 ? 5.561 0.757 -8.427 1.00 97.12 85 PRO A N 1
ATOM 680 C CA . PRO A 1 85 ? 5.301 0.621 -9.859 1.00 97.12 85 PRO A CA 1
ATOM 681 C C . PRO A 1 85 ? 5.218 1.934 -10.641 1.00 97.12 85 PRO A C 1
ATOM 683 O O . PRO A 1 85 ? 5.388 1.897 -11.853 1.00 97.12 85 PRO A O 1
ATOM 686 N N . PHE A 1 86 ? 4.945 3.071 -10.002 1.00 95.50 86 PHE A N 1
ATOM 687 C CA . PHE A 1 86 ? 4.707 4.350 -10.682 1.00 95.50 86 PHE A CA 1
ATOM 688 C C . PHE A 1 86 ? 5.827 5.363 -10.421 1.00 95.50 86 PHE A C 1
ATOM 690 O O . PHE A 1 86 ? 6.581 5.227 -9.458 1.00 95.50 86 PHE A O 1
ATOM 697 N N . ASP A 1 87 ? 5.905 6.407 -11.248 1.00 91.12 87 ASP A N 1
ATOM 698 C CA . ASP A 1 87 ? 6.845 7.524 -11.056 1.00 91.12 87 ASP A CA 1
ATOM 699 C C . ASP A 1 87 ? 6.524 8.353 -9.791 1.00 91.12 87 ASP A C 1
ATOM 701 O O . ASP A 1 87 ? 7.427 8.875 -9.145 1.00 91.12 87 ASP A O 1
ATOM 705 N N . ASP A 1 88 ? 5.244 8.461 -9.422 1.00 90.56 88 ASP A N 1
ATOM 706 C CA . ASP A 1 88 ? 4.755 9.111 -8.200 1.00 90.56 88 ASP A CA 1
ATOM 707 C C . ASP A 1 88 ? 3.448 8.435 -7.743 1.00 90.56 88 ASP A C 1
ATOM 709 O O . ASP A 1 88 ? 2.778 7.729 -8.496 1.00 90.56 88 ASP A O 1
ATOM 713 N N . GLY A 1 89 ? 3.069 8.643 -6.483 1.00 91.88 89 GLY A N 1
ATOM 714 C CA . GLY A 1 89 ? 1.794 8.205 -5.925 1.00 91.88 89 GLY A CA 1
ATOM 715 C C . GLY A 1 89 ? 1.847 6.842 -5.250 1.00 91.88 89 GLY A C 1
ATOM 716 O O . GLY A 1 89 ? 0.845 6.425 -4.674 1.00 91.88 89 GLY A O 1
ATOM 717 N N . ASN A 1 90 ? 3.007 6.180 -5.222 1.00 95.00 90 ASN A N 1
ATOM 718 C CA . ASN A 1 90 ? 3.137 4.824 -4.687 1.00 95.00 90 ASN A CA 1
ATOM 719 C C . ASN A 1 90 ? 2.693 4.719 -3.224 1.00 95.00 90 ASN A C 1
ATOM 721 O O . ASN A 1 90 ? 1.899 3.849 -2.894 1.00 95.00 90 ASN A O 1
ATOM 725 N N . GLY A 1 91 ? 3.105 5.644 -2.352 1.00 94.56 91 GLY A N 1
ATOM 726 C CA . GLY A 1 91 ? 2.664 5.626 -0.951 1.00 94.56 91 GLY A CA 1
ATOM 727 C C . GLY A 1 91 ? 1.154 5.857 -0.777 1.00 94.56 91 GLY A C 1
ATOM 728 O O . GLY A 1 91 ? 0.542 5.285 0.120 1.00 94.56 91 GLY A O 1
ATOM 729 N N . ARG A 1 92 ? 0.532 6.671 -1.645 1.00 95.38 92 ARG A N 1
ATOM 730 C CA . ARG A 1 92 ? -0.927 6.898 -1.643 1.00 95.38 92 ARG A CA 1
ATOM 731 C C . ARG A 1 92 ? -1.660 5.629 -2.077 1.00 95.38 92 ARG A C 1
ATOM 733 O O . ARG A 1 92 ? -2.562 5.179 -1.379 1.00 95.38 92 ARG A O 1
ATOM 740 N N . MET A 1 93 ? -1.210 5.019 -3.170 1.00 97.12 93 MET A N 1
ATOM 741 C CA . MET A 1 93 ? -1.744 3.753 -3.669 1.00 97.12 93 MET A CA 1
ATOM 742 C C . MET A 1 93 ? -1.555 2.609 -2.669 1.00 97.12 93 MET A C 1
ATOM 744 O O . MET A 1 93 ? -2.495 1.858 -2.441 1.00 97.12 93 MET A O 1
ATOM 748 N N . ALA A 1 94 ? -0.399 2.514 -2.007 1.00 97.56 94 ALA A N 1
ATOM 749 C CA . ALA A 1 94 ? -0.133 1.494 -0.997 1.00 97.56 94 ALA A CA 1
ATOM 750 C C . ALA A 1 94 ? -1.176 1.536 0.129 1.00 97.56 94 ALA A C 1
ATOM 752 O O . ALA A 1 94 ? -1.787 0.514 0.435 1.00 97.56 94 ALA A O 1
ATOM 753 N N . ARG A 1 95 ? -1.458 2.719 0.694 1.00 97.25 95 ARG A N 1
ATOM 754 C CA . ARG A 1 95 ? -2.480 2.887 1.745 1.00 97.25 95 ARG A CA 1
ATOM 755 C C . ARG A 1 95 ? -3.895 2.577 1.256 1.00 97.25 95 ARG A C 1
ATOM 757 O O . ARG A 1 95 ? -4.646 1.908 1.965 1.00 97.25 95 ARG A O 1
ATOM 764 N N . LEU A 1 96 ? -4.242 3.010 0.042 1.00 97.62 96 LEU A N 1
ATOM 765 C CA . LEU A 1 96 ? -5.542 2.706 -0.564 1.00 97.62 96 LEU A CA 1
ATOM 766 C C . LEU A 1 96 ? -5.741 1.196 -0.733 1.00 97.62 96 LEU A C 1
ATOM 768 O O . LEU A 1 96 ? -6.738 0.652 -0.268 1.00 97.62 96 LEU A O 1
ATOM 772 N N . LEU A 1 97 ? -4.767 0.502 -1.328 1.00 97.94 97 LEU A N 1
ATOM 773 C CA . LEU A 1 97 ? -4.826 -0.947 -1.533 1.00 97.94 97 LEU A CA 1
ATOM 774 C C . LEU A 1 97 ? -4.878 -1.713 -0.207 1.00 97.94 97 LEU A C 1
ATOM 776 O O . LEU A 1 97 ? -5.642 -2.666 -0.075 1.00 97.94 97 LEU A O 1
ATOM 780 N N . SER A 1 98 ? -4.115 -1.267 0.790 1.00 97.81 98 SER A N 1
ATOM 781 C CA . SER A 1 98 ? -4.087 -1.881 2.126 1.00 97.81 98 SER A CA 1
ATOM 782 C C . SER A 1 98 ? -5.408 -1.735 2.873 1.00 97.81 98 SER A C 1
ATOM 784 O O . SER A 1 98 ? -5.725 -2.554 3.726 1.00 97.81 98 SER A O 1
ATOM 786 N N . SER A 1 99 ? -6.206 -0.723 2.533 1.00 98.25 99 SER A N 1
ATOM 787 C CA . SER A 1 99 ? -7.517 -0.505 3.144 1.00 98.25 99 SER A CA 1
ATOM 788 C C . SER A 1 99 ? -8.581 -1.477 2.630 1.00 98.25 99 SER A C 1
ATOM 790 O O . SER A 1 99 ? -9.567 -1.709 3.318 1.00 98.25 99 SER A O 1
ATOM 792 N N . ILE A 1 100 ? -8.394 -2.084 1.452 1.00 97.69 100 ILE A N 1
ATOM 793 C CA . ILE A 1 100 ? -9.370 -3.004 0.846 1.00 97.69 100 ILE A CA 1
ATOM 794 C C . ILE A 1 100 ? -9.735 -4.180 1.774 1.00 97.69 100 ILE A C 1
ATOM 796 O O . ILE A 1 100 ? -10.926 -4.358 2.024 1.00 97.69 100 ILE A O 1
ATOM 800 N N . PRO A 1 101 ? -8.788 -4.998 2.285 1.00 97.69 101 PRO A N 1
ATOM 801 C CA . PRO A 1 101 ? -9.132 -6.102 3.187 1.00 97.69 101 PRO A CA 1
ATOM 802 C C . PRO A 1 101 ? -9.812 -5.631 4.478 1.00 97.69 101 PRO A C 1
ATOM 804 O O . PRO A 1 101 ? -10.718 -6.308 4.947 1.00 97.69 101 PRO A O 1
ATOM 807 N N . LEU A 1 102 ? -9.417 -4.473 5.018 1.00 97.50 102 LEU A N 1
ATOM 808 C CA . LEU A 1 102 ? -10.010 -3.908 6.233 1.00 97.50 102 LEU A CA 1
ATOM 809 C C . LEU A 1 102 ? -11.479 -3.535 6.010 1.00 97.50 102 LEU A C 1
ATOM 811 O O . LEU A 1 102 ? -12.351 -3.977 6.752 1.00 97.50 102 LEU A O 1
ATOM 815 N N . LEU A 1 103 ? -11.757 -2.799 4.930 1.00 97.19 103 LEU A N 1
ATOM 816 C CA . LEU A 1 103 ? -13.107 -2.363 4.571 1.00 97.19 103 LEU A CA 1
ATOM 817 C C . LEU A 1 103 ? -14.044 -3.542 4.287 1.00 97.19 103 LEU A C 1
ATOM 819 O O . LEU A 1 103 ? -15.223 -3.482 4.625 1.00 97.19 103 LEU A O 1
ATOM 823 N N . ARG A 1 104 ? -13.539 -4.625 3.681 1.00 95.25 104 ARG A N 1
ATOM 824 C CA . ARG A 1 104 ? -14.348 -5.833 3.434 1.00 95.25 104 ARG A CA 1
ATOM 825 C C . ARG A 1 104 ? -14.751 -6.565 4.711 1.00 95.25 104 ARG A C 1
ATOM 827 O O . ARG A 1 104 ? -15.751 -7.272 4.673 1.00 95.25 104 ARG A O 1
ATOM 834 N N . ASP A 1 105 ? -13.998 -6.386 5.791 1.00 95.19 105 ASP A N 1
ATOM 835 C CA . ASP A 1 105 ? -14.257 -7.000 7.097 1.00 95.19 105 ASP A CA 1
ATOM 836 C C . ASP A 1 105 ? -14.904 -6.011 8.091 1.00 95.19 105 ASP A C 1
ATOM 838 O O . ASP A 1 105 ? -15.020 -6.292 9.278 1.00 95.19 105 ASP A O 1
ATOM 842 N N . GLY A 1 106 ? -15.344 -4.839 7.612 1.00 95.06 106 GLY A N 1
ATOM 843 C CA . GLY A 1 106 ? -16.067 -3.846 8.416 1.00 95.06 106 GLY A CA 1
ATOM 844 C C . GLY A 1 106 ? -15.186 -2.900 9.238 1.00 95.06 106 GLY A C 1
ATOM 845 O O . GLY A 1 106 ? -15.711 -2.137 10.047 1.00 95.06 106 GLY A O 1
ATOM 846 N N . TYR A 1 107 ? -13.867 -2.902 9.030 1.00 95.81 107 TYR A N 1
ATOM 847 C CA . TYR A 1 107 ? -12.955 -1.965 9.686 1.00 95.81 107 TYR A CA 1
ATOM 848 C C . TYR A 1 107 ? -12.806 -0.651 8.901 1.00 95.81 107 TYR A C 1
ATOM 850 O O . TYR A 1 107 ? -12.908 -0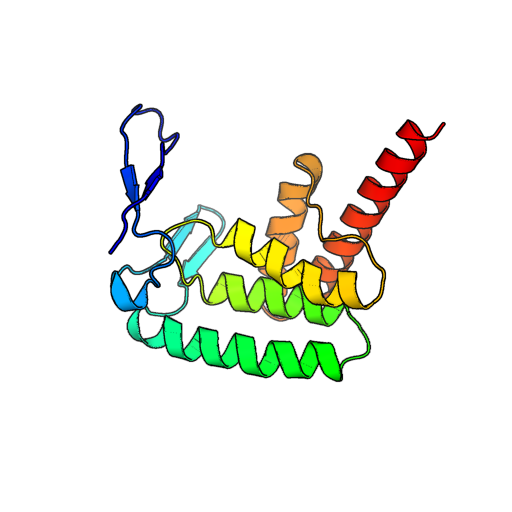.645 7.670 1.00 95.81 107 TYR A O 1
ATOM 858 N N . PRO A 1 108 ? -12.483 0.466 9.582 1.00 95.88 108 PRO A N 1
ATOM 859 C CA . PRO A 1 108 ? -12.080 1.703 8.922 1.00 95.88 108 PRO A CA 1
ATOM 860 C C . PRO A 1 108 ? -10.846 1.518 8.018 1.00 95.88 108 PRO A C 1
ATOM 862 O O . PRO A 1 108 ? -10.032 0.615 8.242 1.00 95.88 108 PRO A O 1
ATOM 865 N N . PRO A 1 109 ? -10.660 2.387 7.008 1.00 96.12 109 PRO A N 1
ATOM 866 C CA . PRO A 1 109 ? -9.473 2.352 6.163 1.00 96.12 109 PRO A CA 1
ATOM 867 C C . PRO A 1 109 ? -8.207 2.728 6.948 1.00 96.12 109 PRO A C 1
ATOM 869 O O . PRO A 1 109 ? -8.263 3.378 7.993 1.00 96.12 109 PRO A O 1
ATOM 872 N N . VAL A 1 110 ? -7.039 2.377 6.405 1.00 94.25 110 VAL A N 1
ATOM 873 C CA . VAL A 1 110 ? -5.747 2.762 6.991 1.00 94.25 110 VAL A CA 1
ATOM 874 C C . VAL A 1 110 ? -5.599 4.288 6.960 1.00 94.25 110 VAL A C 1
ATOM 876 O O . VAL A 1 110 ? -5.500 4.886 5.886 1.00 94.25 110 VAL A O 1
ATOM 879 N N . CYS A 1 111 ? -5.510 4.910 8.137 1.00 92.50 111 CYS A N 1
ATOM 880 C CA . CYS A 1 111 ? -5.356 6.355 8.300 1.00 92.50 111 CYS A CA 1
ATOM 881 C C . CYS A 1 111 ? -4.072 6.685 9.073 1.00 92.50 111 CYS A C 1
ATOM 883 O O . CYS A 1 111 ? -4.050 6.652 10.296 1.00 92.50 111 CYS A O 1
ATOM 885 N N . ILE A 1 112 ? -2.978 6.992 8.370 1.00 93.50 112 ILE A N 1
ATOM 886 C CA . ILE A 1 112 ? -1.700 7.329 9.018 1.00 93.50 112 ILE A CA 1
ATOM 887 C C . ILE A 1 112 ? -1.635 8.838 9.277 1.00 93.50 112 ILE A C 1
ATOM 889 O O . ILE A 1 112 ? -1.376 9.618 8.356 1.00 93.50 112 ILE A O 1
ATOM 893 N N . CYS A 1 113 ? -1.842 9.247 10.530 1.00 88.62 113 CYS A N 1
ATOM 894 C CA . CYS A 1 113 ? -1.744 10.647 10.942 1.00 88.62 113 CYS A CA 1
ATOM 895 C C . CYS A 1 113 ? -0.297 11.174 10.850 1.00 88.62 113 CYS A C 1
ATOM 897 O O . CYS A 1 113 ? 0.650 10.404 11.040 1.00 88.62 113 CYS A O 1
ATOM 899 N N . PRO A 1 114 ? -0.083 12.490 10.636 1.00 90.19 114 PRO A N 1
ATOM 900 C CA . PRO A 1 114 ? 1.259 13.074 10.581 1.00 90.19 114 PRO A CA 1
ATOM 901 C C . PRO A 1 114 ? 2.130 12.749 11.803 1.00 90.19 114 PRO A C 1
ATOM 903 O O . PRO A 1 114 ? 3.314 12.464 11.641 1.00 90.19 114 PRO A O 1
ATOM 906 N N . ALA A 1 115 ? 1.536 12.708 13.001 1.00 90.38 115 ALA A N 1
ATOM 907 C CA . ALA A 1 115 ? 2.227 12.346 14.239 1.00 90.38 115 ALA A CA 1
ATOM 908 C C . ALA A 1 115 ? 2.746 10.892 14.249 1.00 90.38 115 ALA A C 1
ATOM 910 O O . ALA A 1 115 ? 3.787 10.614 14.834 1.00 90.38 115 ALA A O 1
ATOM 911 N N . ALA A 1 116 ? 2.071 9.972 13.551 1.00 92.62 116 ALA A N 1
ATOM 912 C CA . ALA A 1 116 ? 2.458 8.562 13.460 1.00 92.62 116 ALA A CA 1
ATOM 913 C C . ALA A 1 116 ? 3.478 8.283 12.339 1.00 92.62 116 ALA A C 1
ATOM 915 O O . ALA A 1 116 ? 3.931 7.150 12.174 1.00 92.62 116 ALA A O 1
ATOM 916 N N . ARG A 1 117 ? 3.855 9.301 11.550 1.00 92.62 117 ARG A N 1
ATOM 917 C CA . ARG A 1 117 ? 4.658 9.140 10.330 1.00 92.62 117 ARG A C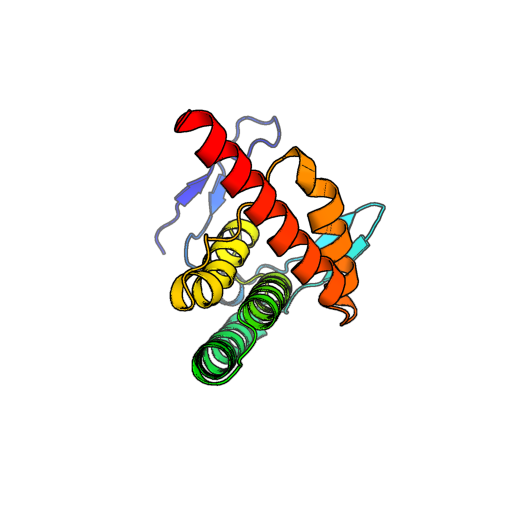A 1
ATOM 918 C C . ARG A 1 117 ? 6.001 8.452 10.577 1.00 92.62 117 ARG A C 1
ATOM 920 O O . ARG A 1 117 ? 6.370 7.605 9.772 1.00 92.62 117 ARG A O 1
ATOM 927 N N . SER A 1 118 ? 6.713 8.802 11.654 1.00 92.44 118 SER A N 1
ATOM 928 C CA . SER A 1 118 ? 8.011 8.183 11.974 1.00 92.44 118 SER A CA 1
ATOM 929 C C . SER A 1 118 ? 7.854 6.689 12.247 1.00 92.44 118 SER A C 1
ATOM 931 O O . SER A 1 118 ? 8.405 5.877 11.512 1.00 92.44 118 SER A O 1
ATOM 933 N N . GLY A 1 119 ? 7.002 6.323 13.212 1.00 94.25 119 GLY A N 1
ATOM 934 C CA . GLY A 1 119 ? 6.771 4.921 13.574 1.00 94.25 119 GLY A CA 1
ATOM 935 C C . GLY A 1 119 ? 6.195 4.082 12.428 1.00 94.25 119 GLY A C 1
ATOM 936 O O . GLY A 1 119 ? 6.486 2.893 12.309 1.00 94.25 119 GLY A O 1
ATOM 937 N N . TYR A 1 120 ? 5.431 4.698 11.526 1.00 95.56 120 TYR A N 1
ATOM 938 C CA . TYR A 1 120 ? 4.986 4.053 10.294 1.00 95.56 120 TYR A CA 1
ATOM 939 C C . TYR A 1 120 ? 6.155 3.701 9.353 1.00 95.56 120 TYR A C 1
ATOM 941 O O . TYR A 1 120 ? 6.197 2.588 8.832 1.00 95.56 120 TYR A O 1
ATOM 949 N N . TYR A 1 121 ? 7.125 4.598 9.147 1.00 93.06 121 TYR A N 1
ATOM 950 C CA . TYR A 1 121 ? 8.309 4.269 8.341 1.00 93.06 121 TYR A CA 1
ATOM 951 C C . TYR A 1 121 ? 9.193 3.221 9.023 1.00 93.06 121 TYR A C 1
ATOM 953 O O . TYR A 1 121 ? 9.644 2.293 8.354 1.00 93.06 121 TYR A O 1
ATOM 961 N N . ASP A 1 122 ? 9.381 3.319 10.340 1.00 93.31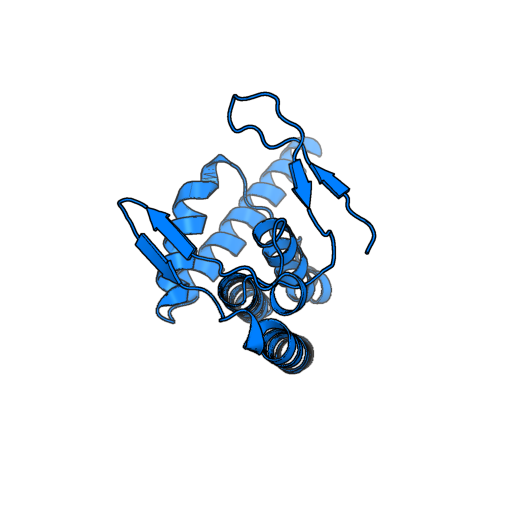 122 ASP A N 1
ATOM 962 C CA . ASP A 1 122 ? 10.183 2.361 11.108 1.00 93.31 122 ASP A CA 1
ATOM 963 C C . ASP A 1 122 ? 9.576 0.950 11.048 1.00 93.31 122 ASP A C 1
ATOM 965 O O . ASP A 1 122 ? 10.258 -0.019 10.713 1.00 93.31 122 ASP A O 1
ATOM 969 N N . SER A 1 123 ? 8.264 0.832 11.270 1.00 96.19 123 SER A N 1
ATOM 970 C CA . SER A 1 123 ? 7.551 -0.447 11.164 1.00 96.19 123 SER A CA 1
ATOM 971 C C . SER A 1 123 ? 7.533 -1.010 9.741 1.00 96.19 123 SER A C 1
ATOM 973 O O . SER A 1 123 ? 7.628 -2.224 9.562 1.00 96.19 123 SER A O 1
ATOM 975 N N . MET A 1 124 ? 7.470 -0.155 8.715 1.00 93.56 124 MET A N 1
ATOM 976 C CA . MET A 1 124 ? 7.577 -0.584 7.319 1.00 93.56 124 MET A CA 1
ATOM 977 C C . MET A 1 124 ? 8.970 -1.131 6.986 1.00 93.56 124 MET A C 1
ATOM 979 O O . MET A 1 124 ? 9.058 -2.093 6.227 1.00 93.56 124 MET A O 1
ATOM 983 N N . ASN A 1 125 ? 10.037 -0.560 7.550 1.00 90.50 125 ASN A N 1
ATOM 984 C CA . ASN A 1 125 ? 11.399 -1.073 7.380 1.00 90.50 125 ASN A CA 1
ATOM 985 C C . ASN A 1 125 ? 11.561 -2.449 8.035 1.00 90.50 125 ASN A C 1
ATOM 987 O O . ASN A 1 125 ? 12.111 -3.353 7.417 1.00 90.50 125 ASN A O 1
ATOM 991 N N . ILE A 1 126 ? 11.008 -2.656 9.232 1.00 94.00 126 ILE A N 1
ATOM 992 C CA . ILE A 1 126 ? 11.018 -3.977 9.882 1.00 94.00 126 ILE A CA 1
ATOM 993 C C . ILE A 1 126 ? 10.225 -5.000 9.050 1.00 94.00 126 ILE A C 1
ATOM 995 O O . ILE A 1 126 ? 10.698 -6.105 8.782 1.00 94.00 126 ILE A O 1
ATOM 999 N N . ALA A 1 127 ? 9.068 -4.596 8.519 1.00 94.94 127 ALA A N 1
ATOM 1000 C CA . ALA A 1 127 ? 8.293 -5.426 7.598 1.00 94.94 127 ALA A CA 1
ATOM 1001 C C . ALA A 1 127 ? 8.998 -5.656 6.251 1.00 94.94 127 ALA A C 1
ATOM 1003 O O . ALA A 1 127 ? 8.680 -6.611 5.534 1.00 94.94 127 ALA A O 1
ATOM 1004 N N . TRP A 1 128 ? 9.978 -4.822 5.895 1.00 90.56 128 TRP A N 1
ATOM 1005 C CA . TRP A 1 128 ? 10.851 -5.044 4.746 1.00 90.56 128 TRP A CA 1
ATOM 1006 C C . TRP A 1 128 ? 11.776 -6.258 4.949 1.00 90.56 128 TRP A C 1
ATOM 1008 O O . TRP A 1 128 ? 12.031 -7.013 4.007 1.00 90.56 128 TRP A O 1
ATOM 1018 N N . GLU A 1 129 ? 12.166 -6.531 6.188 1.00 91.00 129 GLU A N 1
ATOM 1019 C CA . GLU A 1 129 ? 12.975 -7.697 6.566 1.00 91.00 129 GLU A CA 1
ATOM 1020 C C . GLU A 1 129 ? 12.132 -8.954 6.848 1.00 91.00 129 GLU A C 1
ATOM 1022 O O . GLU A 1 129 ? 12.664 -10.047 7.016 1.00 91.00 129 GLU A O 1
ATOM 1027 N N . GLY A 1 130 ? 10.800 -8.829 6.816 1.00 92.69 130 GLY A N 1
ATOM 1028 C CA . GLY A 1 130 ? 9.863 -9.955 6.865 1.00 92.69 130 GLY A CA 1
ATOM 1029 C C . GLY A 1 130 ? 9.012 -10.037 8.130 1.00 92.69 130 GLY A C 1
ATOM 1030 O O . GLY A 1 130 ? 8.085 -10.846 8.161 1.00 92.69 130 GLY A O 1
ATOM 1031 N N . ASP A 1 131 ? 9.253 -9.185 9.129 1.00 96.31 131 ASP A N 1
ATOM 1032 C CA . ASP A 1 131 ? 8.396 -9.094 10.312 1.00 96.31 131 ASP A CA 1
ATOM 1033 C C . ASP A 1 131 ? 7.306 -8.026 10.130 1.00 96.31 131 ASP A C 1
ATOM 1035 O O . ASP A 1 131 ? 7.528 -6.823 10.250 1.00 96.31 131 ASP A O 1
ATOM 1039 N N . TYR A 1 132 ? 6.092 -8.485 9.833 1.00 96.62 132 TYR A N 1
ATOM 1040 C CA . TYR A 1 132 ? 4.936 -7.623 9.590 1.00 96.62 132 TYR A CA 1
ATOM 1041 C C . TYR A 1 132 ? 4.238 -7.157 10.870 1.00 96.62 132 TYR A C 1
ATOM 1043 O O . TYR A 1 132 ? 3.394 -6.259 10.798 1.00 96.62 132 TYR A O 1
ATOM 1051 N N . GLN A 1 133 ? 4.545 -7.745 12.030 1.00 97.62 133 GLN A N 1
ATOM 1052 C CA . GLN A 1 133 ? 3.803 -7.484 13.261 1.00 97.62 133 GLN A CA 1
ATOM 1053 C C . GLN A 1 133 ? 3.859 -6.006 13.690 1.00 97.62 133 GLN A C 1
ATOM 1055 O O . GLN A 1 133 ? 2.804 -5.459 14.026 1.00 97.62 133 GLN A O 1
ATOM 1060 N N . PRO A 1 134 ? 5.007 -5.301 13.613 1.00 97.69 134 PRO A N 1
ATOM 1061 C CA . PRO A 1 134 ? 5.062 -3.877 13.937 1.00 97.69 134 PRO A CA 1
ATOM 1062 C C . PRO A 1 134 ? 4.174 -3.020 13.033 1.00 97.69 134 PRO A C 1
ATOM 1064 O O . PRO A 1 134 ? 3.533 -2.083 13.508 1.00 97.69 134 PRO A O 1
ATOM 1067 N N . LEU A 1 135 ? 4.095 -3.347 11.738 1.00 97.75 135 LEU A N 1
ATOM 1068 C CA . LEU A 1 135 ? 3.271 -2.597 10.789 1.00 97.75 135 LEU A CA 1
ATOM 1069 C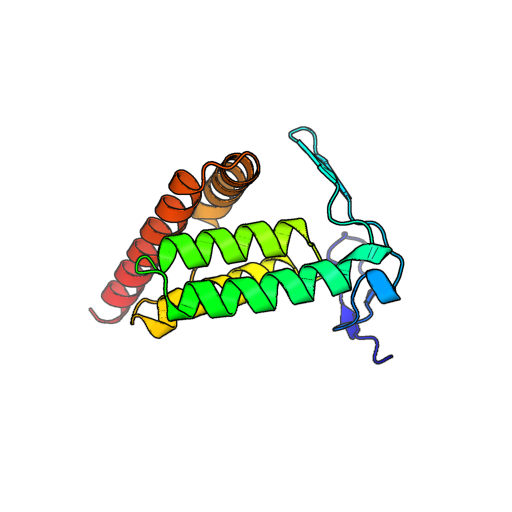 C . LEU A 1 135 ? 1.778 -2.852 11.025 1.00 97.75 135 LEU A C 1
ATOM 1071 O O . LEU A 1 135 ? 0.978 -1.919 10.978 1.00 97.75 135 LEU A O 1
ATOM 1075 N N . ILE A 1 136 ? 1.409 -4.097 11.338 1.00 97.75 136 ILE A N 1
ATOM 1076 C CA . ILE A 1 136 ? 0.047 -4.457 11.755 1.00 97.75 136 ILE A CA 1
ATOM 1077 C C . ILE A 1 136 ? -0.355 -3.649 12.993 1.00 97.75 136 ILE A C 1
ATOM 1079 O O . ILE A 1 136 ? -1.408 -3.012 12.989 1.00 97.75 136 ILE A O 1
ATOM 1083 N N . ASN A 1 137 ? 0.500 -3.616 14.019 1.00 97.56 137 ASN A N 1
ATOM 1084 C CA . ASN A 1 137 ? 0.250 -2.844 15.236 1.00 97.56 137 ASN A CA 1
ATOM 1085 C C . ASN A 1 137 ? 0.111 -1.347 14.923 1.00 97.56 137 ASN A C 1
ATOM 1087 O O . ASN A 1 137 ? -0.817 -0.704 15.406 1.00 97.56 137 ASN A O 1
ATOM 1091 N N . CYS A 1 138 ? 0.973 -0.803 14.057 1.00 97.31 138 CYS A N 1
ATOM 1092 C CA . CYS A 1 138 ? 0.883 0.586 13.610 1.00 97.31 138 CYS A CA 1
ATOM 1093 C C . CYS A 1 138 ? -0.480 0.899 12.969 1.00 97.31 138 CYS A C 1
ATOM 1095 O O . CYS A 1 138 ? -1.096 1.908 13.314 1.00 97.31 138 CYS A O 1
ATOM 1097 N N . PHE A 1 139 ? -0.989 0.031 12.087 1.00 97.38 139 PHE A N 1
ATOM 1098 C CA . PHE A 1 139 ? -2.309 0.211 11.472 1.00 97.38 139 PHE A CA 1
ATOM 1099 C C . PHE A 1 139 ? -3.435 0.196 12.502 1.00 97.38 139 PHE A C 1
ATOM 1101 O O . PHE A 1 139 ? -4.308 1.062 12.454 1.00 97.38 139 PHE A O 1
ATOM 1108 N N . VAL A 1 140 ? -3.400 -0.748 13.443 1.00 96.69 140 VAL A N 1
ATOM 1109 C CA . VAL A 1 140 ? -4.400 -0.852 14.512 1.00 96.69 140 VAL A CA 1
ATOM 1110 C C . VAL A 1 140 ? -4.423 0.416 15.366 1.00 96.69 140 VAL A C 1
ATOM 1112 O O . VAL A 1 140 ? -5.491 0.990 15.569 1.00 96.69 140 VAL A O 1
ATOM 1115 N N . GLU A 1 141 ? -3.266 0.896 15.823 1.00 96.00 141 GLU A N 1
ATOM 1116 C CA . GLU A 1 141 ? -3.185 2.093 16.673 1.00 96.00 141 GLU A CA 1
ATOM 1117 C C . GLU A 1 141 ? -3.611 3.370 15.939 1.00 96.00 141 GLU A C 1
ATOM 1119 O O . GLU A 1 141 ? -4.317 4.217 16.493 1.00 96.00 141 GLU A O 1
ATOM 1124 N N . CYS A 1 142 ? -3.262 3.483 14.658 1.00 95.19 142 CYS A N 1
ATOM 1125 C CA . CYS A 1 142 ? -3.720 4.572 13.801 1.00 95.19 142 CYS A CA 1
ATOM 1126 C C . CYS A 1 142 ? -5.250 4.584 13.637 1.00 95.19 142 CYS A C 1
ATOM 1128 O O . CYS A 1 142 ? -5.882 5.641 13.712 1.00 95.19 142 CYS A O 1
ATOM 1130 N N . ILE A 1 143 ? -5.856 3.408 13.446 1.00 95.25 143 ILE A N 1
ATOM 1131 C CA . ILE A 1 143 ? -7.310 3.262 13.324 1.00 95.25 143 ILE A CA 1
ATOM 1132 C C . ILE A 1 143 ? -8.004 3.582 14.647 1.00 95.25 143 ILE A C 1
ATOM 1134 O O . ILE A 1 143 ? -8.968 4.342 14.637 1.00 95.25 143 ILE A O 1
ATOM 1138 N N . LYS A 1 144 ? -7.500 3.078 15.781 1.00 94.50 144 LYS A N 1
ATOM 1139 C CA . LYS A 1 144 ? -8.033 3.412 17.113 1.00 94.50 144 LYS A CA 1
ATOM 1140 C C . LYS A 1 144 ? -8.025 4.917 17.357 1.00 94.50 144 LYS A C 1
ATOM 1142 O O . LYS A 1 144 ? -9.048 5.474 17.728 1.00 94.50 144 LYS A O 1
ATOM 1147 N N . THR A 1 145 ? -6.900 5.573 17.073 1.00 93.69 145 THR A N 1
ATOM 1148 C CA . THR A 1 145 ? -6.769 7.029 17.224 1.00 93.69 145 THR A CA 1
ATOM 1149 C C . THR A 1 145 ? -7.790 7.765 16.355 1.00 93.69 145 THR A C 1
ATOM 1151 O O . THR A 1 145 ? -8.491 8.645 16.841 1.00 93.69 145 THR A O 1
ATOM 1154 N N . SER A 1 146 ? -7.933 7.352 15.091 1.00 92.25 146 SER A N 1
ATOM 1155 C CA . SER A 1 146 ? -8.906 7.950 14.168 1.00 92.25 146 SER A CA 1
ATOM 1156 C C . SER A 1 146 ? -10.351 7.766 14.644 1.00 92.25 146 SER A C 1
ATOM 1158 O O . SER A 1 146 ? -11.154 8.684 14.520 1.00 92.25 146 SER A O 1
ATOM 1160 N N . LEU A 1 147 ? -10.691 6.602 15.206 1.00 93.12 147 LEU A N 1
ATOM 1161 C CA . LEU A 1 147 ? -12.015 6.343 15.780 1.00 93.12 147 LEU A CA 1
ATOM 1162 C C . LEU A 1 147 ? -12.281 7.225 17.002 1.00 93.12 147 LEU A C 1
ATOM 1164 O O . LEU A 1 147 ? -13.330 7.857 17.070 1.00 93.12 147 LEU A O 1
ATOM 1168 N N . THR A 1 148 ? -11.313 7.343 17.911 1.00 93.75 148 THR A N 1
ATOM 1169 C CA . THR A 1 148 ? -11.409 8.247 19.064 1.00 93.75 148 THR A CA 1
ATOM 1170 C C . THR A 1 148 ? -11.593 9.705 18.636 1.00 93.75 148 THR A C 1
ATOM 1172 O O . THR A 1 148 ? -12.311 10.457 19.290 1.00 93.75 148 THR A O 1
ATOM 1175 N N . ASP A 1 149 ? -10.979 10.130 17.532 1.00 91.19 149 ASP A N 1
ATOM 1176 C CA . ASP A 1 149 ? -11.186 11.478 16.998 1.00 91.19 149 ASP A CA 1
ATOM 1177 C C . ASP A 1 149 ? -12.589 11.668 16.402 1.00 91.19 149 ASP A C 1
ATOM 1179 O O . ASP A 1 149 ? -13.173 12.736 16.571 1.00 91.19 149 ASP A O 1
ATOM 1183 N N . VAL A 1 150 ? -13.168 10.640 15.775 1.00 92.44 150 VAL A N 1
ATOM 1184 C CA . VAL A 1 150 ? -14.569 10.666 15.317 1.00 92.44 150 VAL A CA 1
ATOM 1185 C C . VAL A 1 150 ? -15.537 10.733 16.501 1.00 92.44 150 VAL A C 1
ATOM 1187 O O . VAL A 1 150 ? -16.470 11.530 16.473 1.00 92.44 150 VAL A O 1
ATOM 1190 N N . GLU A 1 151 ? -15.302 9.959 17.561 1.00 94.44 151 GLU A N 1
ATOM 1191 C CA . GLU A 1 151 ? -16.132 9.970 18.775 1.00 94.44 151 GLU A CA 1
ATOM 1192 C C . GLU A 1 151 ? -16.182 11.358 19.427 1.00 94.44 151 GLU A C 1
ATOM 1194 O O . GLU A 1 151 ? -17.254 11.810 19.821 1.00 94.44 151 GLU A O 1
ATOM 1199 N N . LYS A 1 152 ? -15.053 12.080 19.466 1.00 94.25 152 LYS A N 1
ATOM 1200 C CA . LYS A 1 152 ? -14.998 13.465 19.972 1.00 94.25 152 LYS A CA 1
ATOM 1201 C C . LYS A 1 152 ? -15.842 14.449 19.161 1.00 94.25 152 LYS A C 1
ATOM 1203 O O . LYS A 1 152 ? -16.236 15.468 19.708 1.00 94.25 152 LYS A O 1
ATOM 1208 N N . ILE A 1 153 ? -16.068 14.189 17.871 1.00 93.44 153 ILE A N 1
ATOM 1209 C CA . ILE A 1 153 ? -16.914 15.037 17.010 1.00 93.44 153 ILE A CA 1
ATOM 1210 C C . ILE A 1 153 ? -18.401 14.749 17.260 1.00 93.44 153 ILE A C 1
ATOM 1212 O O . ILE A 1 153 ? -19.245 15.607 17.020 1.00 93.44 153 ILE A O 1
ATOM 1216 N N . MET A 1 154 ? -18.725 13.533 17.702 1.00 86.81 154 MET A N 1
ATOM 1217 C CA . MET A 1 154 ? -20.097 13.102 17.974 1.00 86.81 154 MET A CA 1
ATOM 1218 C C . MET A 1 154 ? -20.599 13.491 19.372 1.00 86.81 154 MET A C 1
ATOM 1220 O O . MET A 1 154 ? -21.802 13.385 19.615 1.00 86.81 154 MET A O 1
ATOM 1224 N N . ALA A 1 155 ? -19.695 13.886 20.272 1.00 72.69 155 ALA A N 1
ATOM 1225 C CA . ALA A 1 155 ? -19.988 14.372 21.621 1.00 72.69 155 ALA A CA 1
ATOM 1226 C C . ALA A 1 155 ? -20.289 15.877 21.625 1.00 72.69 155 ALA A C 1
ATOM 1228 O O . ALA A 1 155 ? -21.200 16.277 22.385 1.00 72.69 155 ALA A O 1
#

Radius of gyration: 16.85 Å; chains: 1; bounding box: 42×43×45 Å

Secondary structure (DSSP, 8-state):
--PEEEE--SSS-PEEEE-TT-BHHHHTPPPEEE-SS-EEE---GGGHHHHHHHHHHHHHHHHHH-S-HHHHHHHHHHHHHHH--BSS-HHHHHHHHHHHHHHHTTPPPP---GGGHHHHHHHHHHHHTT--HHHHHHHHHHHHHHHHHHHHHH-

pLDDT: mean 90.16, std 10.92, range [50.75, 98.31]

InterPro domains:
  IPR003812 Fido domain [PF02661] (34-99)
  IPR003812 Fido domain [PS51459] (1-141)
  IPR036597 Fido-like domain superfamily [G3DSA:1.10.3290.10] (5-155)
  IPR036597 Fido-like domain superfamily [SSF140931] (37-149)
  IPR040198 Fido domain-containing protein [PTHR13504] (68-149)

Foldseek 3Di:
DDWDWDQDPPVPRDIDIFPPPAWCLVVQDWDWDDDPVDTAGADHSVCLVVLVVVLVVVLVVCLVPPPDLLVSLLCQLLSQVRSVTGPDCSNVVSQVSSQVSQVVVPAGGQDQDPVLVVQCVVLSVVVNVPDNVSNSVSSVVRSVVVVVVVVVVVD